Protein AF-A0A2Z6IGB2-F1 (afdb_monomer_lite)

pLDDT: mean 81.16, std 22.25, range [35.66, 98.62]

Secondary structure (DSSP, 8-state):
------S--S------SS------------------------HHHHHHHHHHH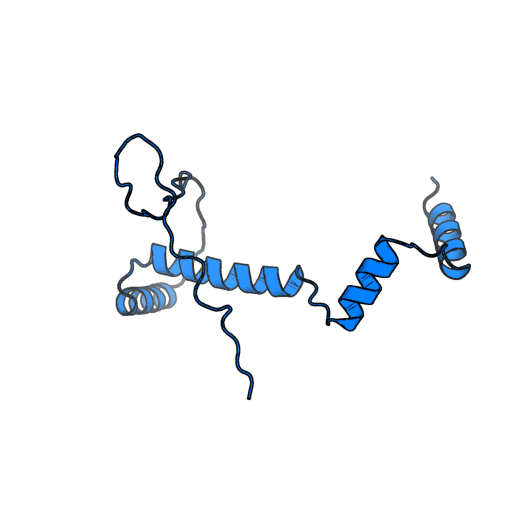HHTTS-HHHHHHHHHHHHHHHHHHHHH-----HHHHHHHHHHHHSPPPPPHHHHHHHHHHHHHS--

Foldseek 3Di:
DDDDDPDPPDPDDDDDPPDDDDDPDPPPPPPDPPDDDDDDDDPVVQVVLCVVCVVVVHHSVVSVVVVVVVVVVVVCCVPPDDDDDPVRVVVVVCCVVPPDDDDPV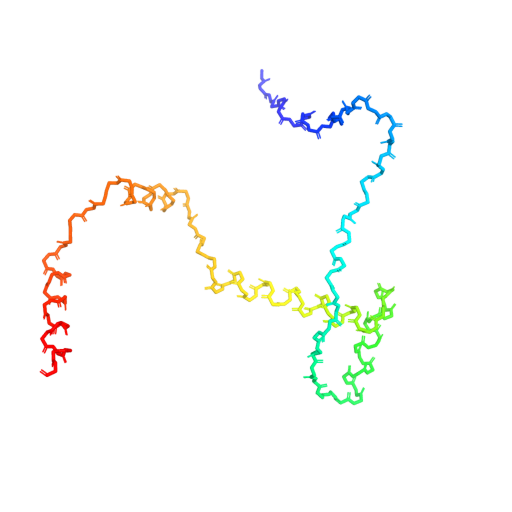VVVVVVVVCVVPDD

InterPro domains:
  IPR010985 Ribbon-helix-helix [SSF47598] (33-110)
  IPR014795 Antitoxin TacA 1-like [PF08681] (36-114)
  IPR014795 Antitoxin TacA 1-like [PTHR35401] (33-116)

Radius of gyration: 26.77 Å; chains: 1; bounding box: 69×46×62 Å

Sequence (119 aa):
MSTDKWRTLSLLPYIHPNGAAMLNTPEKHDKPRNARLEARVSSDQKDFFQRAASLTGRTLSEFVIDSTQEAAAKIVQEHEVIRLSREEQVAFVSALLAPSEPGARIDKAVRSYRQKTRP

Structure (mmCIF, N/CA/C/O backbone):
data_AF-A0A2Z6IGB2-F1
#
_entry.id   AF-A0A2Z6IGB2-F1
#
loop_
_atom_site.group_PDB
_atom_site.id
_atom_site.type_symbol
_atom_site.label_atom_id
_atom_site.label_alt_id
_atom_site.label_comp_id
_atom_site.label_asym_id
_atom_site.label_entity_id
_atom_site.label_seq_id
_atom_site.pdbx_PDB_ins_code
_atom_site.Cartn_x
_atom_site.Cartn_y
_atom_site.Cartn_z
_atom_site.occupancy
_atom_site.B_iso_or_equiv
_atom_site.auth_seq_id
_atom_site.auth_comp_id
_atom_site.auth_asym_id
_atom_site.auth_atom_id
_atom_site.pdbx_PDB_model_num
ATOM 1 N N . MET A 1 1 ? -13.632 21.995 -39.608 1.00 35.66 1 MET A N 1
ATOM 2 C CA . MET A 1 1 ? -13.009 22.101 -38.272 1.00 35.66 1 MET A CA 1
ATOM 3 C C . MET A 1 1 ? -13.350 20.842 -37.499 1.00 35.66 1 MET A C 1
ATOM 5 O O . MET A 1 1 ? -14.515 20.479 -37.436 1.00 35.66 1 MET A O 1
ATOM 9 N N . SER A 1 2 ? -12.305 20.132 -37.085 1.00 41.81 2 SER A N 1
ATOM 10 C CA . SER A 1 2 ? -12.315 18.812 -36.447 1.00 41.81 2 SER A CA 1
ATOM 11 C C . SER A 1 2 ? -12.819 18.881 -35.005 1.00 41.81 2 SER A C 1
ATOM 13 O O . SER A 1 2 ? -12.464 19.842 -34.328 1.00 41.81 2 SER A O 1
ATOM 15 N N . THR A 1 3 ? -13.548 17.853 -34.553 1.00 40.12 3 THR A N 1
ATOM 16 C CA . THR A 1 3 ? -13.389 17.256 -33.211 1.00 40.12 3 THR A CA 1
ATOM 17 C C . THR A 1 3 ? -14.114 15.907 -33.088 1.00 40.12 3 THR A C 1
ATOM 19 O O . THR A 1 3 ? -15.154 15.649 -33.693 1.00 40.12 3 THR A O 1
ATOM 22 N N . ASP A 1 4 ? -13.466 15.041 -32.316 1.00 38.66 4 ASP A N 1
ATOM 23 C CA . ASP A 1 4 ? -13.559 13.589 -32.161 1.00 38.66 4 ASP A CA 1
ATOM 24 C C . ASP A 1 4 ? -14.931 12.964 -31.838 1.00 38.66 4 ASP A C 1
ATOM 26 O O . ASP A 1 4 ? -15.589 13.308 -30.858 1.00 38.66 4 ASP A O 1
ATOM 30 N N . LYS A 1 5 ? -15.305 11.927 -32.610 1.00 49.81 5 LYS A N 1
ATOM 31 C CA . LYS A 1 5 ? -16.540 11.123 -32.460 1.00 49.81 5 LYS A CA 1
ATOM 3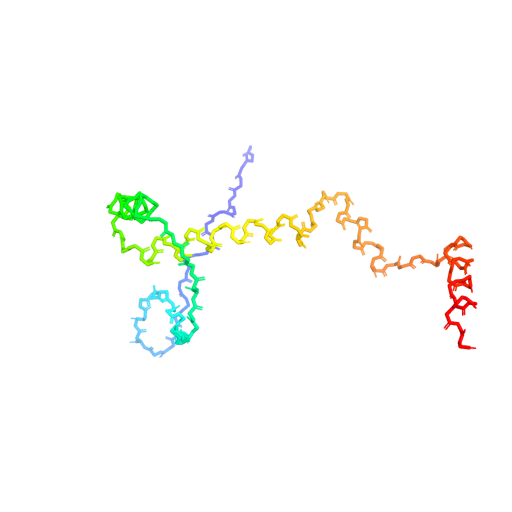2 C C . LYS A 1 5 ? -16.335 9.727 -31.840 1.00 49.81 5 LYS A C 1
ATOM 34 O O . LYS A 1 5 ? -17.194 8.864 -31.986 1.00 49.81 5 LYS A O 1
ATOM 39 N N . TRP A 1 6 ? -15.238 9.477 -31.126 1.00 42.06 6 TRP A N 1
ATOM 40 C CA . TRP A 1 6 ? -14.909 8.128 -30.621 1.00 42.06 6 TRP A CA 1
ATOM 41 C C . TRP A 1 6 ? -15.162 7.920 -29.121 1.00 42.06 6 TRP A C 1
ATOM 43 O O . TRP A 1 6 ? -14.420 7.201 -28.459 1.00 42.06 6 TRP A O 1
ATOM 53 N N . ARG A 1 7 ? -16.212 8.533 -28.557 1.00 48.09 7 ARG A N 1
ATOM 54 C CA . ARG A 1 7 ? -16.530 8.429 -27.117 1.00 48.09 7 ARG A CA 1
ATOM 55 C C . ARG A 1 7 ? -17.886 7.810 -26.761 1.00 48.09 7 ARG A C 1
ATOM 57 O O . ARG A 1 7 ? -18.323 7.947 -25.625 1.00 48.09 7 ARG A O 1
ATOM 64 N N . THR A 1 8 ? -18.542 7.100 -27.679 1.00 49.25 8 THR A N 1
ATOM 65 C CA . THR A 1 8 ? -19.915 6.595 -27.450 1.00 49.25 8 THR A CA 1
ATOM 66 C C . THR A 1 8 ? -20.176 5.144 -27.869 1.00 49.25 8 THR A C 1
ATOM 68 O O . THR A 1 8 ? -21.329 4.747 -27.999 1.00 49.25 8 THR A O 1
ATOM 71 N N . LEU A 1 9 ? -19.148 4.305 -28.015 1.00 39.12 9 LEU A N 1
ATOM 72 C CA . LEU A 1 9 ? -19.322 2.884 -28.355 1.00 39.12 9 LEU A CA 1
ATOM 73 C C . LEU A 1 9 ? -18.783 1.958 -27.260 1.00 39.12 9 LEU A C 1
ATOM 75 O O . LEU A 1 9 ? -17.751 1.319 -27.419 1.00 39.12 9 LEU A O 1
ATOM 79 N N . SER A 1 10 ? -19.510 1.867 -26.146 1.00 42.78 10 SER A N 1
ATOM 80 C CA . SER A 1 10 ? -19.426 0.714 -25.234 1.00 42.78 10 SER A CA 1
ATOM 81 C C . SER A 1 10 ? -20.688 0.562 -24.373 1.00 42.78 10 SER A C 1
ATOM 83 O O . SER A 1 10 ? -20.599 0.352 -23.167 1.00 42.78 10 SER A O 1
ATOM 85 N N . LEU A 1 11 ? -21.875 0.710 -24.970 1.00 46.34 11 LEU A N 1
ATOM 86 C CA . LEU A 1 11 ? -23.156 0.471 -24.290 1.00 46.34 11 LEU A CA 1
ATOM 87 C C . LEU A 1 11 ? -24.153 -0.235 -25.216 1.00 46.34 11 LEU A C 1
ATOM 89 O O . LEU A 1 11 ? -25.257 0.248 -25.448 1.00 46.34 11 LEU A O 1
ATOM 93 N N . LEU A 1 12 ? -23.773 -1.396 -25.747 1.00 40.25 12 LEU A N 1
ATOM 94 C CA . LEU A 1 12 ? -24.761 -2.356 -26.235 1.00 40.25 12 LEU A CA 1
ATOM 95 C C . LEU A 1 12 ? -24.606 -3.650 -25.428 1.00 40.25 12 LEU A C 1
ATOM 97 O O . LEU A 1 12 ? -23.533 -4.254 -25.476 1.00 40.25 12 LEU A O 1
ATOM 101 N N . PRO A 1 13 ? -25.621 -4.062 -24.647 1.00 40.38 13 PRO A N 1
ATOM 102 C CA . PRO A 1 13 ? -25.568 -5.319 -23.920 1.00 40.38 13 PRO A CA 1
ATOM 103 C C . PRO A 1 13 ? -25.653 -6.481 -24.916 1.00 40.38 13 PRO A C 1
ATOM 105 O O . PRO A 1 13 ? -26.507 -6.501 -25.801 1.00 40.38 13 PRO A O 1
ATOM 108 N N . TYR A 1 14 ? -24.747 -7.446 -24.781 1.00 42.72 14 TYR A N 1
ATOM 109 C CA . TYR A 1 14 ? -24.775 -8.687 -25.548 1.00 42.72 14 TYR A CA 1
ATOM 110 C C . TYR A 1 14 ? -25.993 -9.522 -25.119 1.00 42.72 14 TYR A C 1
ATOM 112 O O . TYR A 1 14 ? -26.099 -9.926 -23.961 1.00 42.72 14 TYR A O 1
ATOM 120 N N . ILE A 1 15 ? -26.929 -9.757 -26.041 1.00 48.75 15 ILE A N 1
ATOM 121 C CA . ILE A 1 15 ? -28.140 -10.552 -25.803 1.00 48.75 15 ILE A CA 1
ATOM 122 C C . ILE A 1 15 ? -27.812 -12.025 -26.088 1.00 48.75 15 ILE A C 1
ATOM 124 O O . ILE A 1 15 ? -27.646 -12.415 -27.242 1.00 48.75 15 ILE A O 1
ATOM 128 N N . HIS A 1 16 ? -27.729 -12.856 -25.044 1.00 46.78 16 HIS A N 1
ATOM 129 C CA . HIS A 1 16 ? -27.726 -14.316 -25.192 1.00 46.78 16 HIS A CA 1
ATOM 130 C C . HIS A 1 16 ? -29.152 -14.836 -25.489 1.00 46.78 16 HIS A C 1
ATOM 132 O O . HIS A 1 16 ? -30.125 -14.278 -24.982 1.00 46.78 16 HIS A O 1
ATOM 138 N N . PRO A 1 17 ? -29.307 -15.936 -26.249 1.00 41.03 17 PRO A N 1
ATOM 139 C CA . PRO A 1 17 ? -30.599 -16.410 -26.764 1.00 41.03 17 PRO A CA 1
ATOM 140 C C . PRO A 1 17 ? -31.517 -17.132 -25.751 1.00 41.03 17 PRO A C 1
ATOM 142 O O . PRO A 1 17 ? -32.430 -17.832 -26.168 1.00 41.03 17 PRO A O 1
ATOM 145 N N . ASN A 1 18 ? -31.333 -16.960 -24.437 1.00 42.06 18 ASN A N 1
ATOM 146 C CA . ASN A 1 18 ? -32.281 -17.448 -23.426 1.00 42.06 18 ASN A CA 1
ATOM 147 C C . ASN A 1 18 ? -32.520 -16.358 -22.373 1.00 42.06 18 ASN A C 1
ATOM 149 O O . ASN A 1 18 ? -31.639 -16.036 -21.578 1.00 42.06 18 ASN A O 1
ATOM 153 N N . GLY A 1 19 ? -33.708 -15.752 -22.429 1.00 44.72 19 GLY A N 1
ATOM 154 C CA . GLY A 1 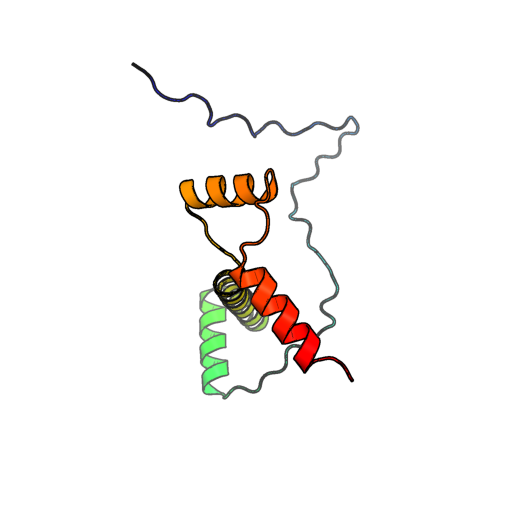19 ? -34.068 -14.494 -21.774 1.00 44.72 19 GLY A CA 1
ATOM 155 C C . GLY A 1 19 ? -34.193 -14.549 -20.252 1.00 44.72 19 GLY A C 1
ATOM 156 O O . GLY A 1 19 ? -35.299 -14.517 -19.721 1.00 44.72 19 GLY A O 1
ATOM 157 N N . ALA A 1 20 ? -33.062 -14.514 -19.554 1.00 38.62 20 ALA A N 1
ATOM 158 C CA . ALA A 1 20 ? -32.992 -14.075 -18.166 1.00 38.62 20 ALA A CA 1
ATOM 159 C C . ALA A 1 20 ? -32.150 -12.793 -18.096 1.00 38.62 20 ALA A C 1
ATOM 161 O O . ALA A 1 20 ? -30.944 -12.812 -18.337 1.00 38.62 20 ALA A O 1
ATOM 162 N N . ALA A 1 21 ? -32.795 -11.665 -17.793 1.00 40.69 21 ALA A N 1
ATOM 163 C CA . ALA A 1 21 ? -32.109 -10.410 -17.518 1.00 40.69 21 ALA A CA 1
ATOM 164 C C . ALA A 1 21 ? -31.350 -10.540 -16.188 1.00 40.69 21 ALA A C 1
ATOM 166 O O . ALA A 1 21 ? -31.930 -10.384 -15.116 1.00 40.69 21 ALA A O 1
ATOM 167 N N . MET A 1 22 ? -30.056 -10.846 -16.252 1.00 40.44 22 MET A N 1
ATOM 168 C CA . MET A 1 22 ? -29.165 -10.666 -15.111 1.00 40.44 22 MET A CA 1
ATOM 169 C C . MET A 1 22 ? -28.837 -9.175 -15.010 1.00 40.44 22 MET A C 1
ATOM 171 O O . MET A 1 22 ? -28.156 -8.609 -15.863 1.00 40.44 22 MET A O 1
ATOM 175 N N . LEU A 1 23 ? -29.347 -8.530 -13.961 1.00 43.53 23 LEU A N 1
ATOM 176 C CA . LEU A 1 23 ? -28.762 -7.300 -13.435 1.00 43.53 23 LEU A CA 1
ATOM 177 C C . LEU A 1 23 ? -27.253 -7.538 -13.274 1.00 43.53 23 LEU A C 1
ATOM 179 O O . LEU A 1 23 ? -26.869 -8.587 -12.754 1.00 43.53 23 LEU A O 1
ATOM 183 N N . ASN A 1 24 ? -26.415 -6.581 -13.693 1.00 45.00 24 ASN A N 1
ATOM 184 C CA . ASN A 1 24 ? -24.989 -6.531 -13.351 1.00 45.00 24 ASN A CA 1
ATOM 185 C C . ASN A 1 24 ? -24.865 -6.404 -11.825 1.00 45.00 24 ASN A C 1
ATOM 187 O O . ASN A 1 24 ? -24.657 -5.326 -11.274 1.00 45.00 24 ASN A O 1
ATOM 191 N N . THR A 1 25 ? -25.064 -7.515 -11.132 1.00 46.19 25 THR A N 1
ATOM 192 C CA . THR A 1 25 ? -24.718 -7.648 -9.732 1.00 46.19 25 THR A CA 1
ATOM 193 C C . THR A 1 25 ? -23.203 -7.768 -9.748 1.00 46.19 25 THR A C 1
ATOM 195 O O . THR A 1 25 ? -22.705 -8.658 -10.440 1.00 46.19 25 THR A O 1
ATOM 198 N N . PRO A 1 26 ? -22.449 -6.867 -9.094 1.00 48.78 26 PRO A N 1
ATOM 199 C CA . PRO A 1 26 ? -21.016 -7.064 -8.963 1.00 48.78 26 PRO A CA 1
ATOM 200 C C . PRO A 1 26 ? -20.833 -8.459 -8.372 1.00 48.78 26 PRO A C 1
ATOM 202 O O . PRO A 1 26 ? -21.363 -8.728 -7.294 1.00 48.78 26 PRO A O 1
ATOM 205 N N . GLU A 1 27 ? -20.189 -9.350 -9.129 1.00 38.94 27 GLU A N 1
ATOM 206 C CA . GLU A 1 27 ? -19.829 -10.698 -8.700 1.00 38.94 27 GLU A CA 1
ATOM 207 C C . GLU A 1 27 ? -19.172 -10.564 -7.329 1.00 38.94 27 GLU A C 1
ATOM 209 O O . GLU A 1 27 ? -18.033 -10.107 -7.189 1.00 38.94 27 GLU A O 1
ATOM 214 N N . LYS A 1 28 ? -19.948 -10.861 -6.287 1.00 51.28 28 LYS A N 1
ATOM 215 C CA . LYS A 1 28 ? -19.475 -10.845 -4.917 1.00 51.28 28 LYS A CA 1
ATOM 216 C C . LYS A 1 28 ? -18.493 -11.999 -4.870 1.00 51.28 28 LYS A C 1
ATOM 218 O O . LYS A 1 28 ? -18.896 -13.158 -4.880 1.00 51.28 28 LYS A O 1
ATOM 223 N N . HIS A 1 29 ? -17.198 -11.701 -4.913 1.00 53.72 29 HIS A N 1
ATOM 224 C CA . HIS A 1 29 ? -16.175 -12.703 -4.672 1.00 53.72 29 HIS A CA 1
ATOM 225 C C . HIS A 1 29 ? -16.298 -13.163 -3.213 1.00 53.72 29 HIS A C 1
ATOM 227 O O . HIS A 1 29 ? -15.556 -12.716 -2.341 1.00 53.72 29 HIS A O 1
ATOM 233 N N . ASP A 1 30 ? -17.238 -14.072 -2.953 1.00 61.19 30 ASP A N 1
ATOM 234 C CA . ASP A 1 30 ? -17.443 -14.764 -1.684 1.00 61.19 30 ASP A CA 1
ATOM 235 C C . ASP A 1 30 ? -16.363 -15.845 -1.527 1.00 61.19 30 ASP A C 1
ATOM 237 O O . ASP A 1 30 ? -16.625 -17.023 -1.288 1.00 61.19 30 ASP A O 1
ATOM 241 N N . LYS A 1 31 ? -15.091 -15.447 -1.660 1.00 75.19 31 LYS A N 1
ATOM 242 C CA . LYS A 1 31 ? -14.025 -16.231 -1.047 1.00 75.19 31 LYS A CA 1
ATOM 243 C C . LYS A 1 31 ? -14.256 -16.150 0.464 1.00 75.19 31 LYS A C 1
ATOM 245 O O . LYS A 1 31 ? -14.401 -15.042 0.992 1.00 75.19 31 LYS A O 1
ATOM 250 N N . PRO A 1 32 ? -14.317 -17.288 1.172 1.00 76.88 32 PRO A N 1
ATOM 251 C CA . PRO A 1 32 ? -14.601 -17.281 2.597 1.00 76.88 32 PRO A CA 1
ATOM 252 C C . PRO A 1 32 ? -13.544 -16.448 3.331 1.00 76.88 32 PRO A C 1
ATOM 254 O O . PRO A 1 32 ? -12.345 -16.663 3.158 1.00 76.88 32 PRO A O 1
ATOM 257 N N . ARG A 1 33 ? -13.990 -15.497 4.164 1.00 82.44 33 ARG A N 1
ATOM 258 C CA . ARG A 1 33 ? -13.127 -14.695 5.049 1.00 82.44 33 ARG A CA 1
ATOM 259 C C . ARG A 1 33 ? -12.643 -15.560 6.221 1.00 82.44 33 ARG A C 1
ATOM 261 O O . ARG A 1 33 ? -13.109 -15.411 7.345 1.00 82.44 33 ARG A O 1
ATOM 268 N N . ASN A 1 34 ? -11.763 -16.516 5.933 1.00 89.62 34 ASN A N 1
ATOM 269 C CA . ASN A 1 34 ? -11.260 -17.506 6.891 1.00 89.62 34 ASN A CA 1
ATOM 270 C C . ASN A 1 34 ? -9.936 -17.104 7.566 1.00 89.62 34 ASN A C 1
ATOM 272 O O . ASN A 1 34 ? -9.539 -17.733 8.544 1.00 89.62 34 ASN A O 1
ATOM 276 N N . ALA A 1 35 ? -9.266 -16.061 7.071 1.00 89.44 35 ALA A N 1
ATOM 277 C CA . ALA A 1 35 ? -8.054 -15.508 7.664 1.00 89.44 35 ALA A CA 1
ATOM 278 C C . ALA A 1 35 ? -8.383 -14.344 8.614 1.00 89.44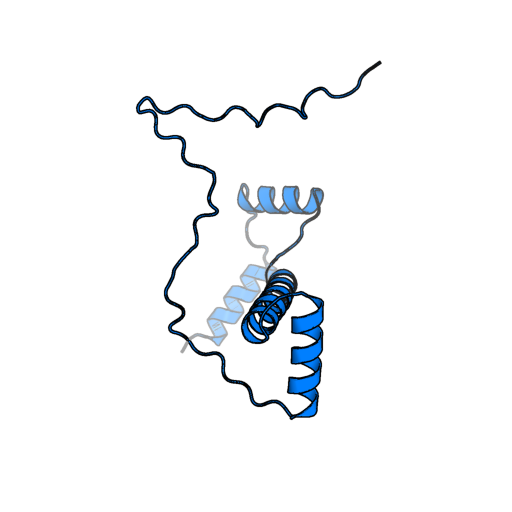 35 ALA A C 1
ATOM 280 O O . ALA A 1 35 ? -9.303 -13.562 8.365 1.00 89.44 35 ALA A O 1
ATOM 281 N N . ARG A 1 36 ? -7.610 -14.215 9.698 1.00 89.88 36 ARG A N 1
ATOM 282 C CA . ARG A 1 36 ? -7.759 -13.150 10.696 1.00 89.88 36 ARG A CA 1
ATOM 283 C C . ARG A 1 36 ? -6.560 -12.208 10.646 1.00 89.88 36 ARG A C 1
ATOM 285 O O . ARG A 1 36 ? -5.420 -12.658 10.667 1.00 89.88 36 ARG A O 1
ATOM 292 N N . LEU A 1 37 ? -6.839 -10.907 10.626 1.00 90.31 37 LEU A N 1
ATOM 293 C CA . LEU A 1 37 ? -5.847 -9.858 10.839 1.00 90.31 37 LEU A CA 1
ATOM 294 C C . LEU A 1 37 ? -5.876 -9.463 12.320 1.00 90.31 37 LEU A C 1
ATOM 296 O O . LEU A 1 37 ? -6.893 -8.963 12.803 1.00 90.31 37 LEU A O 1
ATOM 300 N N . GLU A 1 38 ? -4.789 -9.721 13.045 1.00 93.31 38 GLU A N 1
ATOM 301 C CA . GLU A 1 38 ? -4.689 -9.423 14.475 1.00 93.31 38 GLU A CA 1
ATOM 302 C C . GLU A 1 38 ? -3.822 -8.187 14.723 1.00 93.31 38 GLU A C 1
ATOM 304 O O . GLU A 1 38 ? -2.664 -8.131 14.317 1.00 93.31 38 GLU A O 1
ATOM 309 N N . ALA A 1 39 ? -4.379 -7.202 15.427 1.00 92.56 39 ALA A N 1
ATOM 310 C CA . ALA A 1 39 ? -3.660 -6.025 15.896 1.00 92.56 39 ALA A CA 1
ATOM 311 C C . ALA A 1 39 ? -4.221 -5.588 17.252 1.00 92.56 39 ALA A C 1
ATOM 313 O O . ALA A 1 39 ? -5.434 -5.608 17.474 1.00 92.56 39 ALA A O 1
ATOM 314 N N . ARG A 1 40 ? -3.336 -5.183 18.167 1.00 96.81 40 ARG A N 1
ATOM 315 C CA . ARG A 1 40 ? -3.729 -4.536 1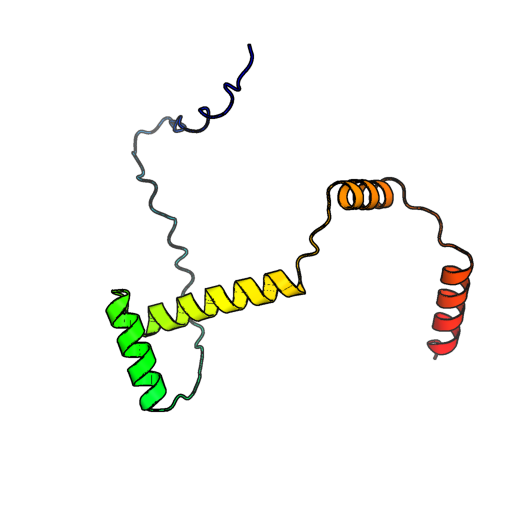9.424 1.00 96.81 40 ARG A CA 1
ATOM 316 C C . ARG A 1 40 ? -3.717 -3.027 19.224 1.00 96.81 40 ARG A C 1
ATOM 318 O O . ARG A 1 40 ? -2.757 -2.489 18.683 1.00 96.81 40 ARG A O 1
ATOM 325 N N . VAL A 1 41 ? -4.774 -2.369 19.683 1.00 96.38 41 VAL A N 1
ATOM 326 C CA . VAL A 1 41 ? -4.945 -0.914 19.626 1.00 96.38 41 VAL A CA 1
ATOM 327 C C . VAL A 1 41 ? -5.344 -0.400 21.004 1.00 96.38 41 VAL A C 1
ATOM 329 O O . VAL A 1 41 ? -5.917 -1.150 21.799 1.00 96.38 41 VAL A O 1
ATOM 332 N N . SER A 1 42 ? -5.041 0.862 21.301 1.00 98.56 42 SER A N 1
ATOM 333 C CA . SER A 1 42 ? -5.533 1.510 22.520 1.00 98.56 42 SER A CA 1
ATOM 334 C C . SER A 1 42 ? -7.049 1.748 22.457 1.00 98.56 42 SER A C 1
ATOM 336 O O . SER A 1 42 ? -7.658 1.694 21.383 1.00 98.56 42 SER A O 1
ATOM 338 N N . SER A 1 43 ? -7.665 2.043 23.608 1.00 98.38 43 SER A N 1
ATOM 339 C CA . SER A 1 43 ? -9.058 2.515 23.676 1.00 98.38 43 SER A CA 1
ATOM 340 C C . SER A 1 43 ? -9.275 3.719 22.765 1.00 98.38 43 SER A C 1
ATOM 342 O O . SER A 1 43 ? -10.190 3.724 21.949 1.00 98.38 43 SER A O 1
ATOM 344 N N . ASP A 1 44 ? -8.362 4.684 22.830 1.00 98.62 44 ASP A N 1
ATOM 345 C CA . ASP A 1 44 ? -8.481 5.954 22.121 1.00 98.62 44 ASP A CA 1
ATOM 346 C C . ASP A 1 44 ? -8.419 5.756 20.603 1.00 98.62 44 ASP A C 1
ATOM 348 O O . ASP A 1 44 ? -9.167 6.386 19.854 1.00 98.62 44 ASP A O 1
ATOM 352 N N . GLN A 1 45 ? -7.568 4.833 20.140 1.00 98.25 45 GLN A N 1
ATOM 353 C CA . GLN A 1 45 ? -7.504 4.436 18.734 1.00 98.25 45 GLN A CA 1
ATOM 354 C C . GLN A 1 45 ? -8.796 3.754 18.289 1.00 98.25 45 GLN A C 1
ATOM 356 O O . GLN A 1 45 ? -9.340 4.099 17.240 1.00 98.25 45 GLN A O 1
ATOM 361 N N . LYS A 1 46 ? -9.317 2.817 19.091 1.00 98.19 46 LYS A N 1
ATOM 362 C CA . LYS A 1 46 ? -10.583 2.142 18.789 1.00 98.19 46 LYS A CA 1
ATOM 363 C C . LYS A 1 46 ? -11.729 3.149 18.679 1.00 98.19 46 LYS A C 1
ATOM 365 O O . LYS A 1 46 ? -12.484 3.091 17.711 1.00 98.19 46 LYS A O 1
ATOM 370 N N . ASP A 1 47 ? -11.831 4.084 19.618 1.00 98.62 47 ASP A N 1
ATOM 371 C CA . ASP A 1 47 ? -12.882 5.102 19.628 1.00 98.62 47 ASP A CA 1
ATOM 372 C C . ASP A 1 47 ? -12.759 6.050 18.436 1.00 98.62 47 ASP A C 1
ATOM 374 O O . ASP A 1 47 ? -13.757 6.412 17.810 1.00 98.62 47 ASP A O 1
ATOM 378 N N . PHE A 1 48 ? -11.532 6.431 18.080 1.00 98.38 48 PHE A N 1
ATOM 379 C CA . PHE A 1 48 ? -11.272 7.241 16.899 1.00 98.38 48 PHE A CA 1
ATOM 380 C C . PHE A 1 48 ? -11.692 6.529 15.605 1.00 98.38 48 PHE A C 1
ATOM 382 O O . PHE A 1 48 ? -12.442 7.100 14.810 1.00 98.38 48 PHE A O 1
ATOM 389 N N . PHE A 1 49 ? -11.290 5.269 15.417 1.00 97.88 49 PHE A N 1
ATOM 390 C CA . PHE A 1 49 ? -11.684 4.479 14.247 1.00 97.88 49 PHE A CA 1
ATOM 391 C C . PHE A 1 49 ? -13.191 4.229 14.205 1.00 97.88 49 PHE A C 1
ATOM 393 O O . PHE A 1 49 ? -13.796 4.299 13.138 1.00 97.88 49 PHE A O 1
ATOM 400 N N . GLN A 1 50 ? -13.824 4.002 15.359 1.00 98.50 50 GLN A N 1
ATOM 401 C CA . GLN A 1 50 ? -15.269 3.818 15.445 1.00 98.50 50 GLN A CA 1
ATOM 402 C C . GLN A 1 50 ? -16.022 5.079 15.015 1.00 98.50 50 GLN A C 1
ATOM 404 O O . GLN A 1 50 ? -16.994 4.975 14.268 1.00 98.50 50 GLN A O 1
ATOM 409 N N . ARG A 1 51 ? -15.564 6.270 15.425 1.00 98.62 51 ARG A N 1
ATOM 410 C CA . ARG A 1 51 ? -16.137 7.539 14.950 1.00 98.62 51 ARG A CA 1
ATOM 411 C C . ARG A 1 51 ? -15.984 7.692 13.436 1.00 98.62 51 ARG A C 1
ATOM 413 O O . ARG A 1 51 ? -16.954 8.042 12.771 1.00 98.62 51 ARG A O 1
ATOM 420 N N . ALA A 1 52 ? -14.809 7.390 12.883 1.00 98.19 52 ALA A N 1
ATOM 421 C CA . ALA A 1 52 ? -14.569 7.464 11.440 1.00 98.19 52 ALA A CA 1
ATOM 422 C C . ALA A 1 52 ? -15.453 6.484 10.639 1.00 98.19 52 ALA A C 1
ATOM 424 O O . ALA A 1 52 ? -16.006 6.844 9.597 1.00 98.19 52 ALA A O 1
ATOM 425 N N . ALA A 1 53 ? -15.646 5.268 11.151 1.00 98.31 53 ALA A N 1
ATOM 426 C CA . ALA A 1 53 ? -16.554 4.283 10.571 1.00 98.31 53 ALA A CA 1
ATOM 427 C C . ALA A 1 53 ? -18.008 4.789 10.563 1.00 98.31 53 ALA A C 1
ATOM 429 O O . ALA A 1 53 ? -18.661 4.776 9.520 1.00 98.31 53 ALA A O 1
ATOM 430 N N . SER A 1 54 ? -18.477 5.349 11.685 1.00 98.25 54 SER A N 1
ATOM 431 C CA . SER A 1 54 ? -19.823 5.927 11.790 1.00 98.25 54 SER A CA 1
ATOM 432 C C . SER A 1 54 ? -20.050 7.087 10.815 1.00 98.25 54 SER A C 1
ATOM 434 O O . SER A 1 54 ? -21.104 7.155 10.189 1.00 98.25 54 SER A O 1
ATOM 436 N N . LEU A 1 55 ? -19.060 7.969 10.631 1.00 98.31 55 LEU A N 1
ATOM 437 C CA . LEU A 1 55 ? -19.135 9.078 9.667 1.00 98.31 55 LEU A CA 1
ATOM 438 C C . LEU A 1 55 ? -19.228 8.606 8.210 1.00 98.31 55 LEU A C 1
ATOM 440 O O . LEU A 1 55 ? -19.746 9.327 7.364 1.00 98.31 55 LEU A O 1
ATOM 444 N N . THR A 1 56 ? -18.730 7.403 7.917 1.00 94.62 56 THR A N 1
ATOM 445 C CA . THR A 1 56 ? -18.748 6.804 6.574 1.00 94.62 56 THR A CA 1
ATOM 446 C C . THR A 1 56 ? -19.889 5.802 6.381 1.00 94.62 56 THR A C 1
ATOM 448 O O . THR A 1 56 ? -19.983 5.189 5.322 1.00 94.62 56 THR A O 1
ATOM 451 N N . GLY A 1 57 ? -20.774 5.646 7.374 1.00 96.38 57 GLY A N 1
ATOM 452 C CA . GLY A 1 57 ? -21.950 4.776 7.284 1.00 96.38 57 GLY A CA 1
ATOM 453 C C . GLY A 1 57 ? -21.625 3.282 7.201 1.00 96.38 57 GLY A C 1
ATOM 454 O O . GLY A 1 57 ? -22.435 2.518 6.683 1.00 96.38 57 GLY A O 1
ATOM 455 N N . ARG A 1 58 ? -20.454 2.859 7.692 1.00 96.00 58 ARG A N 1
ATOM 456 C CA . ARG A 1 58 ? -19.982 1.465 7.648 1.00 96.00 58 ARG A CA 1
ATOM 457 C C . ARG A 1 58 ? -19.570 0.960 9.025 1.00 96.00 58 ARG A C 1
ATOM 459 O O . ARG A 1 58 ? -19.351 1.735 9.956 1.00 96.00 58 ARG A O 1
ATOM 466 N N . THR A 1 59 ? -19.464 -0.357 9.170 1.00 97.94 59 THR A N 1
ATOM 467 C CA . THR A 1 59 ? -18.986 -0.967 10.417 1.00 97.94 59 THR A CA 1
ATOM 468 C C . THR A 1 59 ? -17.498 -0.678 10.642 1.00 97.94 59 THR A C 1
ATOM 470 O O . THR A 1 59 ? -16.750 -0.409 9.701 1.00 97.94 59 THR A O 1
ATOM 473 N N . LEU A 1 60 ? -17.030 -0.777 11.894 1.00 96.50 60 LEU A N 1
ATOM 474 C CA . LEU A 1 60 ? -15.603 -0.624 12.212 1.00 96.50 60 LEU A CA 1
ATOM 475 C C . LEU A 1 60 ? -14.734 -1.626 11.437 1.00 96.50 60 LEU A C 1
ATOM 477 O O . LEU A 1 60 ? -13.663 -1.270 10.953 1.00 96.50 60 LEU A O 1
ATOM 481 N N . SER A 1 61 ? -15.197 -2.869 11.294 1.00 94.88 61 SER A N 1
ATOM 482 C CA . SER A 1 61 ? -14.474 -3.900 10.547 1.00 94.88 61 SER A CA 1
ATOM 483 C C . SER A 1 61 ? -14.352 -3.559 9.064 1.00 94.88 61 SER A C 1
ATOM 485 O O . SER A 1 61 ? -13.258 -3.665 8.523 1.00 94.88 61 SER A O 1
ATOM 487 N N . GLU A 1 62 ? -15.430 -3.114 8.415 1.00 94.94 62 GLU A N 1
ATOM 488 C CA . GLU A 1 62 ? -15.380 -2.666 7.014 1.00 94.94 62 GLU A CA 1
ATOM 489 C C . GLU A 1 62 ? -14.455 -1.463 6.854 1.00 94.94 62 GLU A C 1
ATOM 491 O O . GLU A 1 62 ? -13.589 -1.468 5.986 1.00 94.94 62 GLU A O 1
ATOM 496 N N . PHE A 1 63 ? -14.557 -0.481 7.756 1.00 96.44 63 PHE A N 1
ATOM 497 C CA . PHE A 1 63 ? -13.672 0.678 7.759 1.00 96.44 63 PHE A CA 1
ATOM 498 C C . PHE A 1 63 ? -12.194 0.279 7.808 1.00 96.44 63 PHE A C 1
ATOM 500 O O . PHE A 1 63 ? -11.401 0.766 7.002 1.00 96.44 63 PHE A O 1
ATOM 507 N N . VAL A 1 64 ? -11.819 -0.609 8.733 1.00 95.56 64 VAL A N 1
ATOM 508 C CA . VAL A 1 64 ? -10.427 -1.047 8.894 1.00 95.56 64 VAL A CA 1
ATOM 509 C C . VAL A 1 64 ? -9.959 -1.851 7.685 1.00 95.56 64 VAL A C 1
ATOM 511 O O . VAL A 1 64 ? -8.855 -1.605 7.202 1.00 95.56 64 VAL A O 1
ATOM 514 N N . ILE A 1 65 ? -10.773 -2.779 7.173 1.00 94.44 65 ILE A N 1
ATOM 515 C CA . ILE A 1 65 ? -10.400 -3.601 6.015 1.00 94.44 65 ILE A CA 1
ATOM 516 C C . ILE A 1 65 ? -10.189 -2.729 4.777 1.00 94.44 65 ILE A C 1
ATOM 518 O O . ILE A 1 65 ? -9.130 -2.817 4.160 1.00 94.44 65 ILE A O 1
ATOM 522 N N . ASP A 1 66 ? -11.132 -1.844 4.463 1.00 94.56 66 ASP A N 1
ATOM 523 C CA . ASP A 1 66 ? -11.048 -0.981 3.283 1.00 94.56 66 ASP A CA 1
ATOM 524 C C . ASP A 1 66 ? -9.860 -0.017 3.372 1.00 94.56 66 ASP A C 1
ATOM 526 O O . ASP A 1 66 ? -9.091 0.112 2.423 1.00 94.56 66 ASP A O 1
ATOM 530 N N . SER A 1 67 ? -9.665 0.621 4.532 1.00 95.56 67 SER A N 1
ATOM 531 C CA . SER A 1 67 ? -8.555 1.564 4.735 1.00 95.56 67 SER A CA 1
ATOM 532 C C . SER A 1 67 ? -7.199 0.862 4.633 1.00 95.56 67 SER A C 1
ATOM 534 O O . SER A 1 67 ? -6.247 1.400 4.068 1.00 95.56 67 SER A O 1
ATOM 536 N N . THR A 1 68 ? -7.106 -0.366 5.152 1.00 95.75 68 THR A N 1
ATOM 537 C CA . THR A 1 68 ? -5.887 -1.179 5.047 1.00 95.75 68 THR A CA 1
ATOM 538 C C . THR A 1 68 ? -5.640 -1.609 3.604 1.00 95.75 68 THR A C 1
ATOM 540 O O . THR A 1 68 ? -4.505 -1.550 3.138 1.00 95.75 68 THR A O 1
ATOM 543 N N . GLN A 1 69 ? -6.690 -1.999 2.878 1.00 96.69 69 GLN A N 1
ATOM 544 C CA . GLN A 1 69 ? -6.609 -2.386 1.473 1.00 96.69 69 GLN A CA 1
ATOM 545 C C . GLN A 1 69 ? -6.143 -1.224 0.588 1.00 96.69 69 GLN A C 1
ATOM 547 O O . GLN A 1 69 ? -5.294 -1.427 -0.279 1.00 96.69 69 GLN A O 1
ATOM 552 N N . GLU A 1 70 ? -6.660 -0.015 0.817 1.00 96.94 70 GLU A N 1
ATOM 553 C CA . GLU A 1 70 ? -6.250 1.198 0.105 1.00 96.94 70 GLU A CA 1
ATOM 554 C C . GLU A 1 70 ? -4.776 1.534 0.369 1.00 96.94 70 GLU A C 1
ATOM 556 O O . GLU A 1 70 ? -3.997 1.718 -0.570 1.00 96.94 70 GLU A O 1
ATOM 561 N N . ALA A 1 71 ? -4.367 1.548 1.642 1.00 97.38 71 ALA A N 1
ATOM 562 C CA . ALA A 1 71 ? -2.984 1.816 2.022 1.00 97.38 71 ALA A CA 1
ATOM 563 C C . ALA A 1 71 ? -2.018 0.773 1.436 1.00 97.38 71 ALA A C 1
ATOM 565 O O . ALA A 1 71 ? -0.992 1.136 0.858 1.00 97.38 71 ALA A O 1
ATOM 566 N N . ALA A 1 72 ? -2.363 -0.514 1.531 1.00 96.88 72 ALA A N 1
ATOM 567 C CA . ALA A 1 72 ? -1.563 -1.599 0.976 1.00 96.88 72 ALA A CA 1
ATOM 568 C C . ALA A 1 72 ? -1.437 -1.488 -0.549 1.00 96.88 72 ALA A C 1
ATOM 570 O O . ALA A 1 72 ? -0.331 -1.598 -1.074 1.00 96.88 72 ALA A O 1
ATOM 571 N N . ALA A 1 73 ? -2.536 -1.212 -1.260 1.00 96.44 73 ALA A N 1
ATOM 572 C CA . ALA A 1 73 ? -2.518 -1.051 -2.713 1.00 96.44 73 ALA A CA 1
ATOM 573 C C . ALA A 1 73 ? -1.587 0.088 -3.149 1.00 96.44 73 ALA A C 1
ATOM 575 O O . ALA A 1 73 ? -0.814 -0.079 -4.091 1.00 96.44 73 ALA A O 1
ATOM 576 N N . LYS A 1 74 ? -1.610 1.219 -2.433 1.00 96.38 74 LYS A N 1
ATOM 577 C CA . LYS A 1 74 ? -0.716 2.348 -2.705 1.00 96.38 74 LYS A CA 1
ATOM 578 C C . LYS A 1 74 ? 0.756 1.976 -2.508 1.00 96.38 74 LYS A C 1
ATOM 580 O O . LYS A 1 74 ? 1.568 2.277 -3.376 1.00 96.38 74 LYS A O 1
ATOM 585 N N . ILE A 1 75 ? 1.086 1.310 -1.400 1.00 96.12 75 ILE A N 1
ATOM 586 C CA . ILE A 1 75 ? 2.464 0.894 -1.087 1.00 96.12 75 ILE A CA 1
ATOM 587 C C . ILE A 1 75 ? 2.975 -0.099 -2.136 1.00 96.12 75 ILE A C 1
ATOM 589 O O . ILE A 1 75 ? 4.060 0.081 -2.680 1.00 96.12 75 ILE A O 1
ATOM 593 N N . VAL A 1 76 ? 2.180 -1.118 -2.472 1.00 95.88 76 VAL A N 1
ATOM 594 C CA . VAL A 1 76 ? 2.538 -2.096 -3.511 1.00 95.88 76 VAL A CA 1
ATOM 595 C C . VAL A 1 76 ? 2.752 -1.397 -4.851 1.00 95.88 76 VAL A C 1
ATOM 597 O O . VAL A 1 76 ? 3.757 -1.626 -5.516 1.00 95.88 76 VAL A O 1
ATOM 600 N N . GLN A 1 77 ? 1.856 -0.483 -5.229 1.00 94.56 77 GLN A N 1
ATOM 601 C CA . GLN A 1 77 ? 2.001 0.277 -6.465 1.00 94.56 77 GLN A CA 1
ATOM 602 C C . GLN A 1 77 ? 3.291 1.108 -6.490 1.00 94.56 77 GLN A C 1
ATOM 604 O O . GLN A 1 77 ? 3.944 1.180 -7.526 1.00 94.56 77 GLN A O 1
ATOM 609 N N . GLU A 1 78 ? 3.654 1.741 -5.378 1.00 93.38 78 GLU A N 1
ATOM 610 C CA . GLU A 1 78 ? 4.862 2.564 -5.275 1.00 93.38 78 GLU A CA 1
ATOM 611 C C . GLU A 1 78 ? 6.151 1.740 -5.397 1.00 93.38 78 GLU A C 1
ATOM 613 O O . GLU A 1 78 ? 7.115 2.200 -6.007 1.00 93.38 78 GLU A O 1
ATOM 618 N N . HIS A 1 79 ? 6.161 0.516 -4.867 1.00 93.56 79 HIS A N 1
ATOM 619 C CA . HIS A 1 79 ? 7.363 -0.316 -4.819 1.00 93.56 79 HIS A CA 1
ATOM 620 C C . HIS A 1 79 ? 7.507 -1.307 -5.980 1.00 93.56 79 HIS A C 1
ATOM 622 O O . HIS A 1 79 ? 8.632 -1.683 -6.310 1.00 93.56 79 HIS A O 1
ATOM 628 N N . GLU A 1 80 ? 6.408 -1.737 -6.600 1.00 94.06 80 GLU A N 1
ATOM 629 C CA . GLU A 1 80 ? 6.431 -2.815 -7.599 1.00 94.06 80 GLU A CA 1
ATOM 630 C C . GLU A 1 80 ? 6.135 -2.338 -9.026 1.00 94.06 80 GLU A C 1
ATOM 632 O O . GLU A 1 80 ? 6.440 -3.046 -9.988 1.00 94.06 80 GLU A O 1
ATOM 637 N N . VAL A 1 81 ? 5.569 -1.139 -9.206 1.00 92.25 81 VAL A N 1
ATOM 638 C CA . VAL A 1 81 ? 5.191 -0.644 -10.537 1.00 92.25 81 VAL A CA 1
ATOM 639 C C . VAL A 1 81 ? 6.230 0.332 -11.074 1.00 92.25 81 VAL A C 1
ATOM 641 O O . VAL A 1 81 ? 6.316 1.485 -10.654 1.00 92.25 81 VAL A O 1
ATOM 644 N N . ILE A 1 82 ? 6.960 -0.095 -12.105 1.00 91.75 82 ILE A N 1
ATOM 645 C CA . ILE A 1 82 ? 7.825 0.794 -12.886 1.00 91.75 82 ILE A CA 1
ATOM 646 C C . ILE A 1 82 ? 6.953 1.616 -13.843 1.00 91.75 82 ILE A C 1
ATOM 648 O O . ILE A 1 82 ? 6.324 1.078 -14.756 1.00 91.75 82 ILE A O 1
ATOM 652 N N . ARG A 1 83 ? 6.922 2.939 -13.655 1.00 90.25 83 ARG A N 1
ATOM 653 C CA . ARG A 1 83 ? 6.227 3.869 -14.559 1.00 90.25 83 ARG A CA 1
ATOM 654 C C . ARG A 1 83 ? 7.220 4.434 -15.565 1.00 90.25 83 ARG A C 1
ATOM 656 O O . ARG A 1 83 ? 8.055 5.253 -15.206 1.00 90.25 83 ARG A O 1
ATOM 663 N N . LEU A 1 84 ? 7.098 4.007 -16.816 1.00 95.00 84 LEU A N 1
ATOM 664 C CA . LEU A 1 84 ? 7.926 4.481 -17.922 1.00 95.00 84 LEU A CA 1
ATOM 665 C C . LEU A 1 84 ? 7.195 5.580 -18.705 1.00 95.00 84 LEU A C 1
ATOM 667 O O . LEU A 1 84 ? 6.006 5.444 -19.017 1.00 95.00 84 LEU A O 1
ATOM 671 N N . SER A 1 85 ? 7.905 6.645 -19.064 1.00 96.94 85 SER A N 1
ATOM 672 C CA . SER A 1 85 ? 7.499 7.602 -20.097 1.00 96.94 85 SER A CA 1
ATOM 673 C C . SER A 1 85 ? 7.334 6.910 -21.455 1.00 96.94 85 SER A C 1
ATOM 675 O O . SER A 1 85 ? 7.760 5.774 -21.656 1.00 96.94 85 SER A O 1
ATOM 677 N N . ARG A 1 86 ? 6.722 7.590 -22.431 1.00 96.94 86 ARG A N 1
ATOM 678 C CA . ARG A 1 86 ? 6.548 7.021 -23.778 1.00 96.94 86 ARG A CA 1
ATOM 679 C C . ARG A 1 86 ? 7.885 6.657 -24.431 1.00 96.94 86 ARG A C 1
ATOM 681 O O . ARG A 1 86 ? 7.970 5.621 -25.082 1.00 96.94 86 ARG A O 1
ATOM 688 N N . GLU A 1 87 ? 8.908 7.483 -24.250 1.00 97.81 87 GLU A N 1
ATOM 689 C CA . GLU A 1 87 ? 10.245 7.236 -24.799 1.00 97.81 87 GLU A CA 1
ATOM 690 C C . GLU A 1 87 ? 10.891 6.014 -24.142 1.00 97.81 87 GLU A C 1
ATOM 692 O O . GLU A 1 87 ? 11.373 5.119 -24.835 1.00 97.81 87 GLU A O 1
ATOM 697 N N . GLU A 1 88 ? 10.810 5.916 -22.815 1.00 97.62 88 GLU A N 1
ATOM 698 C CA . GLU A 1 88 ? 11.322 4.766 -22.068 1.00 97.62 88 GLU A CA 1
ATOM 699 C C . GLU A 1 88 ? 10.560 3.475 -22.391 1.00 97.62 88 GLU A C 1
ATOM 701 O O . GLU A 1 88 ? 11.173 2.416 -22.468 1.00 97.62 88 GLU A O 1
ATOM 706 N N . GLN A 1 89 ? 9.246 3.539 -22.635 1.00 97.25 89 GLN A N 1
ATOM 707 C CA . GLN A 1 89 ? 8.462 2.385 -23.091 1.00 97.25 89 GLN A CA 1
ATOM 708 C C . GLN A 1 89 ? 8.955 1.881 -24.449 1.00 97.25 89 GLN A C 1
ATOM 710 O O . GLN A 1 89 ? 9.147 0.679 -24.622 1.00 97.25 89 GLN A O 1
ATOM 715 N N . VAL A 1 90 ? 9.183 2.789 -25.405 1.00 97.19 90 VAL A N 1
ATOM 716 C CA . VAL A 1 90 ? 9.716 2.427 -26.726 1.00 97.19 90 VAL A CA 1
ATOM 717 C C . VAL A 1 90 ? 11.110 1.823 -26.585 1.00 97.19 90 VAL A C 1
ATOM 719 O O . VAL A 1 90 ? 11.366 0.770 -27.167 1.00 97.19 90 VAL A O 1
ATOM 722 N N . ALA A 1 91 ? 11.989 2.434 -25.785 1.00 96.19 91 ALA A N 1
ATOM 723 C CA . ALA A 1 91 ? 13.331 1.916 -25.534 1.00 96.19 91 ALA A CA 1
ATOM 724 C C . ALA A 1 91 ? 13.299 0.527 -24.874 1.00 96.19 91 ALA A C 1
ATOM 726 O O . ALA A 1 91 ? 13.991 -0.385 -25.323 1.00 96.19 91 ALA A O 1
ATOM 727 N N . PHE A 1 92 ? 12.451 0.343 -23.860 1.00 96.50 92 PHE A N 1
ATOM 728 C CA . PHE A 1 92 ? 12.282 -0.922 -23.151 1.00 96.50 92 PHE A CA 1
ATOM 729 C C . PHE A 1 92 ? 11.783 -2.034 -24.078 1.00 96.50 92 PHE A C 1
ATOM 731 O O . PHE A 1 92 ? 12.404 -3.090 -24.161 1.00 96.50 92 PHE A O 1
ATOM 738 N N . VAL A 1 93 ? 10.707 -1.790 -24.834 1.00 96.81 93 VAL A N 1
ATOM 739 C CA . VAL A 1 93 ? 10.166 -2.774 -25.786 1.00 96.81 93 VAL A CA 1
ATOM 740 C C . VAL A 1 93 ? 11.170 -3.073 -26.898 1.00 96.81 93 VAL A C 1
ATOM 742 O O . VAL A 1 93 ? 11.349 -4.234 -27.254 1.00 96.81 93 VAL A O 1
ATOM 745 N N . SER A 1 94 ? 11.870 -2.061 -27.414 1.00 96.06 94 SER A N 1
ATOM 746 C CA . SER A 1 94 ? 12.906 -2.265 -28.435 1.00 96.06 94 SER A CA 1
ATOM 747 C C . SER A 1 94 ? 14.033 -3.157 -27.914 1.00 96.06 94 SER A C 1
ATOM 749 O O . SER A 1 94 ? 14.449 -4.070 -28.618 1.00 96.06 94 SER A O 1
ATOM 751 N N . ALA A 1 95 ? 14.470 -2.957 -26.666 1.00 94.81 95 ALA A N 1
ATOM 752 C CA . ALA A 1 95 ? 15.483 -3.797 -26.029 1.00 94.81 95 ALA A CA 1
ATOM 753 C C . ALA A 1 95 ? 15.005 -5.241 -25.783 1.00 94.81 95 ALA A C 1
ATOM 755 O O . ALA A 1 95 ? 15.819 -6.160 -25.825 1.00 94.81 95 ALA A O 1
ATOM 756 N N . LEU A 1 96 ? 13.704 -5.461 -25.551 1.00 95.44 96 LEU A N 1
ATOM 757 C CA . LEU A 1 96 ? 13.129 -6.808 -25.446 1.00 95.44 96 LEU A CA 1
ATOM 758 C C . LEU A 1 96 ? 13.042 -7.518 -26.804 1.00 95.44 96 LEU A C 1
ATOM 760 O O . LEU A 1 96 ? 13.281 -8.720 -26.880 1.00 95.44 96 LEU A O 1
ATOM 764 N N . LEU A 1 97 ? 12.677 -6.791 -27.864 1.00 96.94 97 LEU A N 1
ATOM 765 C CA . LEU A 1 97 ? 12.493 -7.351 -29.208 1.00 96.94 97 LEU A CA 1
ATOM 766 C C . LEU A 1 97 ? 13.813 -7.544 -29.963 1.00 96.94 97 LEU A C 1
ATOM 768 O O . LEU A 1 97 ? 13.931 -8.467 -30.765 1.00 96.94 97 LEU A O 1
ATOM 772 N N . ALA A 1 98 ? 14.793 -6.679 -29.714 1.00 94.69 98 ALA A N 1
ATOM 773 C CA . ALA A 1 98 ? 16.117 -6.709 -30.320 1.00 94.69 98 ALA A CA 1
ATOM 774 C C . ALA A 1 98 ? 17.185 -6.539 -29.224 1.00 94.69 98 ALA A C 1
ATOM 776 O O . ALA A 1 98 ? 17.740 -5.448 -29.062 1.00 94.69 98 ALA A O 1
ATOM 777 N N . PRO A 1 99 ? 17.454 -7.594 -28.433 1.00 90.19 99 PRO A N 1
ATOM 778 C CA . PRO A 1 99 ? 18.409 -7.515 -27.339 1.00 90.19 99 PRO A CA 1
ATOM 779 C C . PRO A 1 99 ? 19.832 -7.309 -27.868 1.00 90.19 99 PRO A C 1
ATOM 781 O O . PRO A 1 99 ? 20.290 -8.018 -28.763 1.00 90.19 99 PRO A O 1
ATOM 784 N N . SER A 1 100 ? 20.545 -6.346 -27.288 1.00 88.06 100 SER A N 1
ATOM 785 C CA . SER A 1 100 ? 21.963 -6.120 -27.577 1.00 88.06 100 SER A CA 1
ATOM 786 C C . SER A 1 100 ? 22.843 -7.158 -26.883 1.00 88.06 100 SER A C 1
ATOM 788 O O . SER A 1 100 ? 22.573 -7.551 -25.746 1.00 88.06 100 SER A O 1
ATOM 790 N N . GLU A 1 101 ? 23.947 -7.534 -27.529 1.00 90.12 101 GLU A N 1
ATOM 791 C CA . GLU A 1 101 ? 24.970 -8.381 -26.911 1.00 90.12 101 GLU A CA 1
ATOM 792 C C . GLU A 1 101 ? 25.560 -7.719 -25.646 1.00 90.12 101 GLU A C 1
ATOM 794 O O . GLU A 1 101 ? 25.772 -6.496 -25.624 1.00 90.12 101 GLU A O 1
ATOM 799 N N . PRO A 1 102 ? 25.850 -8.490 -24.579 1.00 87.94 102 PRO A N 1
ATOM 800 C CA . PRO A 1 102 ? 26.477 -7.964 -23.375 1.00 87.94 102 PRO A CA 1
ATOM 801 C C . PRO A 1 102 ? 27.807 -7.266 -23.682 1.00 87.94 102 PRO A C 1
ATOM 803 O O . PRO A 1 102 ? 28.692 -7.804 -24.342 1.00 87.94 102 PRO A O 1
ATOM 806 N N . GLY A 1 103 ? 27.988 -6.055 -23.157 1.00 92.06 103 GLY A N 1
ATOM 807 C CA . GLY A 1 103 ? 29.261 -5.350 -23.294 1.00 92.06 103 GLY A CA 1
ATOM 808 C C . GLY A 1 103 ? 30.383 -5.997 -22.470 1.00 92.06 103 GLY A C 1
ATOM 809 O O . GLY A 1 103 ? 30.140 -6.611 -21.428 1.00 92.06 103 GLY A O 1
ATOM 810 N N . ALA A 1 104 ? 31.641 -5.738 -22.848 1.00 94.19 104 ALA A N 1
ATOM 811 C CA . ALA A 1 104 ? 32.839 -6.292 -22.196 1.00 94.19 104 ALA A CA 1
ATOM 812 C C . ALA A 1 104 ? 32.889 -6.104 -20.660 1.00 94.19 104 ALA A C 1
ATOM 814 O O . ALA A 1 104 ? 33.492 -6.903 -19.939 1.00 94.19 104 ALA A O 1
ATOM 815 N N . ARG A 1 105 ? 32.246 -5.050 -20.132 1.00 94.12 105 ARG A N 1
ATOM 816 C CA . ARG A 1 105 ? 32.123 -4.810 -18.683 1.00 94.12 105 ARG A CA 1
ATOM 817 C C . ARG A 1 105 ? 31.236 -5.847 -17.989 1.00 94.12 105 ARG A C 1
ATOM 819 O O . ARG A 1 105 ? 31.614 -6.319 -16.918 1.00 94.12 105 ARG A O 1
ATOM 826 N N . ILE A 1 106 ? 30.094 -6.199 -18.585 1.00 92.38 106 ILE A N 1
ATOM 827 C CA . ILE A 1 106 ? 29.181 -7.217 -18.045 1.00 92.38 106 ILE A CA 1
ATOM 828 C C . ILE A 1 106 ? 29.855 -8.586 -18.116 1.00 92.38 106 ILE A C 1
ATOM 830 O O . ILE A 1 106 ? 29.896 -9.290 -17.110 1.00 92.38 106 ILE A O 1
ATOM 834 N N . ASP A 1 107 ? 30.506 -8.911 -19.233 1.00 94.19 107 ASP A N 1
ATOM 835 C CA . ASP A 1 107 ? 31.276 -10.150 -19.372 1.00 94.19 107 ASP A CA 1
ATOM 836 C C . ASP A 1 107 ? 32.334 -10.315 -18.284 1.00 94.19 107 ASP A C 1
ATOM 838 O O . ASP A 1 107 ? 32.474 -11.385 -17.684 1.00 94.19 107 ASP A O 1
ATOM 842 N N . LYS A 1 108 ? 33.099 -9.251 -18.018 1.00 94.75 108 LYS A N 1
ATOM 843 C CA . LYS A 1 108 ? 34.105 -9.255 -16.956 1.00 94.75 108 LYS A CA 1
ATOM 844 C C . LYS A 1 108 ? 33.454 -9.470 -15.589 1.00 94.75 108 LYS A C 1
ATOM 846 O O . LYS A 1 108 ? 33.947 -10.292 -14.821 1.00 94.75 108 LYS A O 1
ATOM 851 N N . ALA A 1 109 ? 32.346 -8.784 -15.300 1.00 92.81 109 ALA A N 1
ATOM 852 C CA . ALA A 1 109 ? 31.620 -8.930 -14.040 1.00 92.81 109 ALA A CA 1
ATOM 853 C C . ALA A 1 109 ? 31.096 -10.362 -13.836 1.00 92.81 109 ALA A C 1
ATOM 855 O O . ALA A 1 109 ? 31.295 -10.936 -12.765 1.00 92.81 109 ALA A O 1
ATOM 856 N N . VAL A 1 110 ? 30.518 -10.976 -14.875 1.00 93.56 110 VAL A N 1
ATOM 857 C CA . VAL A 1 110 ? 30.049 -12.370 -14.848 1.00 93.56 110 VAL A CA 1
ATOM 858 C C . VAL A 1 110 ? 31.210 -13.334 -14.594 1.00 93.56 110 VAL A C 1
ATOM 860 O O . VAL A 1 110 ? 31.102 -14.213 -13.736 1.00 93.56 110 VAL A O 1
ATOM 863 N N . ARG A 1 111 ? 32.346 -13.165 -15.288 1.00 93.88 111 ARG A N 1
ATOM 864 C CA . ARG A 1 111 ? 33.550 -13.989 -15.064 1.00 93.88 111 ARG A CA 1
ATOM 865 C C . ARG A 1 111 ? 34.055 -13.865 -13.627 1.00 93.88 111 ARG A C 1
ATOM 867 O O . ARG A 1 111 ? 34.312 -14.883 -12.988 1.00 93.88 111 ARG A O 1
ATOM 874 N N . SER A 1 112 ? 34.150 -12.642 -13.104 1.00 91.94 112 SER A N 1
ATOM 875 C CA . SER A 1 112 ? 34.580 -12.393 -11.725 1.00 91.94 112 SER A CA 1
ATOM 876 C C . SER A 1 112 ? 33.616 -12.980 -10.691 1.00 91.94 112 SER A C 1
ATOM 878 O O . SER A 1 112 ? 34.070 -13.540 -9.697 1.00 91.94 112 SER A O 1
ATOM 880 N N . TYR A 1 113 ? 32.301 -12.896 -10.913 1.00 92.69 113 TYR A N 1
ATOM 881 C CA . TYR A 1 113 ? 31.308 -13.508 -10.027 1.00 92.69 113 TYR A CA 1
ATOM 882 C C . TYR A 1 113 ? 31.461 -15.033 -9.978 1.00 92.69 113 TYR A C 1
ATOM 884 O O . TYR A 1 113 ? 31.543 -15.603 -8.891 1.00 92.69 113 TYR A O 1
ATOM 892 N N . ARG A 1 114 ? 31.591 -15.685 -11.142 1.00 93.44 114 ARG A N 1
ATOM 893 C CA . ARG A 1 114 ? 31.772 -17.145 -11.251 1.00 93.44 114 ARG A CA 1
ATOM 894 C C . ARG A 1 114 ? 33.052 -17.646 -10.585 1.00 93.44 114 ARG A C 1
ATOM 896 O O . ARG A 1 114 ? 33.062 -18.751 -10.063 1.00 93.44 114 ARG A O 1
ATOM 903 N N . GLN A 1 115 ? 34.127 -16.859 -10.600 1.00 92.00 115 GLN A N 1
ATOM 904 C CA . GLN A 1 115 ? 35.370 -17.201 -9.897 1.00 92.00 115 GLN A CA 1
ATOM 905 C C . GLN A 1 115 ? 35.212 -17.138 -8.374 1.00 92.00 115 GLN A C 1
ATOM 907 O O . GLN A 1 115 ? 35.790 -17.959 -7.677 1.00 92.00 115 GLN A O 1
ATOM 912 N N . LYS A 1 116 ? 34.417 -16.188 -7.861 1.00 87.50 116 LYS A N 1
ATOM 913 C CA . LYS A 1 116 ? 34.171 -16.014 -6.419 1.00 87.50 116 LYS A CA 1
ATOM 914 C C . LYS A 1 116 ? 33.160 -17.003 -5.833 1.00 87.50 116 LYS A C 1
ATOM 916 O O . LYS A 1 116 ? 33.163 -17.210 -4.629 1.00 87.50 116 LYS A O 1
ATOM 921 N N . THR A 1 117 ? 32.273 -17.551 -6.660 1.00 85.88 117 THR A N 1
ATOM 922 C CA . THR A 1 117 ? 31.185 -18.458 -6.242 1.00 85.88 117 THR A CA 1
ATOM 923 C C . THR A 1 117 ? 31.448 -19.924 -6.582 1.00 85.88 117 THR A C 1
ATOM 925 O O . THR A 1 117 ? 30.579 -20.768 -6.375 1.00 85.88 117 THR A O 1
ATOM 928 N N . ARG A 1 118 ? 32.637 -20.246 -7.102 1.00 64.44 118 ARG A N 1
ATOM 929 C CA . ARG A 1 118 ? 33.051 -21.632 -7.319 1.00 64.44 118 ARG A CA 1
ATOM 930 C C . ARG A 1 118 ? 33.425 -22.249 -5.955 1.00 64.44 118 ARG A C 1
ATOM 932 O O . ARG A 1 118 ? 34.158 -21.580 -5.229 1.00 64.44 118 ARG A O 1
ATOM 939 N N . PRO A 1 119 ? 32.895 -23.436 -5.598 1.00 60.62 119 PRO A N 1
ATOM 940 C CA . PRO A 1 119 ? 33.234 -24.119 -4.348 1.00 60.62 119 PRO A CA 1
ATOM 941 C C . PRO A 1 119 ? 34.718 -24.489 -4.277 1.00 60.62 119 PRO A C 1
ATOM 943 O O . PRO A 1 119 ? 35.337 -24.659 -5.358 1.00 60.62 119 PRO A O 1
#

Organism: Acidithiobacillus ferridurans (NCBI:txid1232575)